Protein AF-A0A8X7QZ31-F1 (afdb_monomer_lite)

pLDDT: mean 81.66, std 18.13, range [43.91, 98.69]

Structure (mmCIF, N/CA/C/O backbone):
data_AF-A0A8X7QZ31-F1
#
_entry.id   AF-A0A8X7QZ31-F1
#
loop_
_atom_site.group_PDB
_atom_site.id
_atom_site.type_symbol
_atom_site.label_atom_id
_atom_site.label_alt_id
_atom_site.label_comp_id
_atom_site.label_asym_id
_atom_site.label_entity_id
_atom_site.label_seq_id
_atom_site.pdbx_PDB_ins_code
_atom_site.Cartn_x
_atom_site.Cartn_y
_atom_site.Cartn_z
_atom_site.occupancy
_atom_site.B_iso_or_equiv
_atom_site.auth_seq_id
_atom_site.auth_comp_id
_atom_site.auth_asym_id
_atom_site.auth_atom_id
_atom_site.pdbx_PDB_model_num
ATOM 1 N N . MET A 1 1 ? 77.079 36.434 -18.096 1.00 51.81 1 MET A N 1
ATOM 2 C CA . MET A 1 1 ? 77.570 36.165 -19.461 1.00 51.81 1 MET A CA 1
ATOM 3 C C . MET A 1 1 ? 76.815 37.107 -20.368 1.00 51.81 1 MET A C 1
ATOM 5 O O . MET A 1 1 ? 75.593 37.057 -20.359 1.00 51.81 1 MET A O 1
ATOM 9 N N . ASP A 1 2 ? 77.529 38.026 -21.006 1.00 50.62 2 ASP A N 1
ATOM 10 C CA . ASP A 1 2 ? 76.950 39.082 -21.835 1.00 50.62 2 ASP A CA 1
ATOM 11 C C . ASP A 1 2 ? 76.614 38.493 -23.213 1.00 50.62 2 ASP A C 1
ATOM 13 O O . ASP A 1 2 ? 77.473 37.900 -23.867 1.00 50.62 2 ASP A O 1
ATOM 17 N N . GLY A 1 3 ? 75.337 38.522 -23.591 1.00 57.44 3 GLY A N 1
ATOM 18 C CA . GLY A 1 3 ? 74.838 37.862 -24.795 1.00 57.44 3 GLY A CA 1
ATOM 19 C C . GLY A 1 3 ? 74.882 38.806 -25.987 1.00 57.44 3 GLY A C 1
ATOM 20 O O . GLY A 1 3 ? 74.024 39.676 -26.113 1.00 57.44 3 GLY A O 1
ATOM 21 N N . HIS A 1 4 ? 75.853 38.636 -26.880 1.00 63.62 4 HIS A N 1
ATOM 22 C CA . HIS A 1 4 ? 75.870 39.374 -28.141 1.00 63.62 4 HIS A CA 1
ATOM 23 C C . HIS A 1 4 ? 74.990 38.673 -29.180 1.00 63.62 4 HIS A C 1
ATOM 25 O O . HIS A 1 4 ? 75.170 37.491 -29.473 1.00 63.62 4 HIS A O 1
ATOM 31 N N . ILE A 1 5 ? 74.039 39.416 -29.745 1.00 69.62 5 ILE A N 1
ATOM 32 C CA . ILE A 1 5 ? 73.206 38.953 -30.856 1.00 69.62 5 ILE A CA 1
ATOM 33 C C . ILE A 1 5 ? 74.040 39.036 -32.137 1.00 69.62 5 ILE A C 1
ATOM 35 O O . ILE A 1 5 ? 74.508 40.109 -32.518 1.00 69.62 5 ILE A O 1
ATOM 39 N N . LEU A 1 6 ? 74.238 37.893 -32.794 1.00 76.06 6 LEU A N 1
ATOM 40 C CA . LEU A 1 6 ? 74.950 37.808 -34.064 1.00 76.06 6 LEU A CA 1
ATOM 41 C C . LEU A 1 6 ? 74.020 38.235 -35.208 1.00 76.06 6 LEU A C 1
ATOM 43 O O . LEU A 1 6 ? 73.043 37.551 -35.508 1.00 76.06 6 LEU A O 1
ATOM 47 N N . ASN A 1 7 ? 74.339 39.350 -35.863 1.00 75.69 7 ASN A N 1
ATOM 48 C CA . ASN A 1 7 ? 73.601 39.823 -37.033 1.00 75.69 7 ASN A CA 1
ATOM 49 C C . ASN A 1 7 ? 74.172 39.174 -38.301 1.00 75.69 7 ASN A C 1
ATOM 51 O O . ASN A 1 7 ? 75.274 39.513 -38.725 1.00 75.69 7 ASN A O 1
ATOM 55 N N . ILE A 1 8 ? 73.422 38.244 -38.895 1.00 80.38 8 ILE A N 1
ATOM 56 C CA . ILE A 1 8 ? 73.773 37.565 -40.152 1.00 80.38 8 ILE A CA 1
ATOM 57 C C . ILE A 1 8 ? 72.990 38.213 -41.301 1.00 80.38 8 ILE A C 1
ATOM 59 O O . ILE A 1 8 ? 71.786 38.448 -41.172 1.00 80.38 8 ILE A O 1
ATOM 63 N N . SER A 1 9 ? 73.658 38.507 -42.421 1.00 82.25 9 SER A N 1
ATOM 64 C CA . SER A 1 9 ? 73.012 39.102 -43.598 1.00 82.25 9 SER A CA 1
ATOM 65 C C . SER A 1 9 ? 72.318 38.047 -44.473 1.00 82.25 9 SER A C 1
ATOM 67 O O . SER A 1 9 ? 72.610 36.851 -44.404 1.00 82.25 9 SER A O 1
ATOM 69 N N . LYS A 1 10 ? 71.378 38.475 -45.326 1.00 81.56 10 LYS A N 1
ATOM 70 C CA . LYS A 1 10 ? 70.664 37.558 -46.234 1.00 81.56 10 LYS A CA 1
ATOM 71 C C . LYS A 1 10 ? 71.600 36.963 -47.288 1.00 81.56 10 LYS A C 1
ATOM 73 O O . LYS A 1 10 ? 71.431 35.808 -47.676 1.00 81.56 10 LYS A O 1
ATOM 78 N N . GLU A 1 11 ? 72.601 37.725 -47.707 1.00 83.31 11 GLU A N 1
ATOM 79 C CA . GLU A 1 11 ? 73.635 37.310 -48.650 1.00 83.31 11 GLU A CA 1
ATOM 80 C C . GLU A 1 11 ? 74.501 36.177 -48.081 1.00 83.31 11 GLU A C 1
ATOM 82 O O . GLU A 1 11 ? 74.823 35.233 -48.808 1.00 83.31 11 GLU A O 1
ATOM 87 N N . ASP A 1 12 ? 74.809 36.208 -46.780 1.00 82.38 12 ASP A N 1
ATOM 88 C CA . ASP A 1 12 ? 75.564 35.139 -46.112 1.00 82.38 12 ASP A CA 1
ATOM 89 C C . ASP A 1 12 ? 74.788 33.815 -46.119 1.00 82.38 12 ASP A C 1
ATOM 91 O O . ASP A 1 12 ? 75.345 32.754 -46.411 1.00 82.38 12 ASP A O 1
ATOM 95 N N . ILE A 1 13 ? 73.475 33.879 -45.879 1.00 78.56 13 ILE A N 1
ATOM 96 C CA . ILE A 1 13 ? 72.583 32.712 -45.928 1.00 78.56 13 ILE A CA 1
ATOM 97 C C . ILE A 1 13 ? 72.497 32.164 -47.359 1.00 78.56 13 ILE A C 1
ATOM 99 O O . ILE A 1 13 ? 72.622 30.957 -47.577 1.00 78.56 13 ILE A O 1
ATOM 103 N N . ALA A 1 14 ? 72.335 33.044 -48.351 1.00 77.69 14 ALA A N 1
ATOM 104 C CA . ALA A 1 14 ? 72.255 32.653 -49.757 1.00 77.69 14 ALA A CA 1
ATOM 105 C C . ALA A 1 14 ? 73.544 31.965 -50.243 1.00 77.69 14 ALA A C 1
ATOM 107 O O . ALA A 1 14 ? 73.488 30.988 -50.995 1.00 77.69 14 ALA A O 1
ATOM 108 N N . LYS A 1 15 ? 74.708 32.424 -49.768 1.00 79.31 15 LYS A N 1
ATOM 109 C CA . LYS A 1 15 ? 76.010 31.829 -50.090 1.00 79.31 15 LYS A CA 1
ATOM 110 C C . LYS A 1 15 ? 76.137 30.396 -49.567 1.00 79.31 15 LYS A C 1
ATOM 112 O O . LYS A 1 15 ? 76.601 29.529 -50.306 1.00 79.31 15 LYS A O 1
ATOM 117 N N . VAL A 1 16 ? 75.674 30.128 -48.343 1.00 76.69 16 VAL A N 1
ATOM 118 C CA . VAL A 1 16 ? 75.669 28.775 -47.754 1.00 76.69 16 VAL A CA 1
ATOM 119 C C . VAL A 1 16 ? 74.759 27.828 -48.542 1.00 76.69 16 VAL A C 1
ATOM 121 O O . VAL A 1 16 ? 75.153 26.706 -48.852 1.00 76.69 16 VAL A O 1
ATOM 124 N N . ILE A 1 17 ? 73.566 28.285 -48.928 1.00 74.19 17 ILE A N 1
ATOM 125 C CA . ILE A 1 17 ? 72.614 27.477 -49.711 1.00 74.19 17 ILE A CA 1
ATOM 126 C C . ILE A 1 17 ? 73.186 27.138 -51.096 1.00 74.19 17 ILE A C 1
ATOM 128 O O . ILE A 1 17 ? 73.052 26.007 -51.563 1.00 74.19 17 ILE A O 1
ATOM 132 N N . SER A 1 18 ? 73.866 28.095 -51.732 1.00 71.06 18 SER A N 1
ATOM 133 C CA . SER A 1 18 ? 74.508 27.907 -53.038 1.00 71.06 18 SER A CA 1
ATOM 134 C C . SER A 1 18 ? 75.683 26.920 -52.982 1.00 71.06 18 SER A C 1
ATOM 136 O O . SER A 1 18 ? 75.798 26.050 -53.844 1.00 71.06 18 SER A O 1
ATOM 138 N N . MET A 1 19 ? 76.510 26.984 -51.929 1.00 70.06 19 MET A N 1
ATOM 139 C CA . MET A 1 19 ? 77.614 26.036 -51.712 1.00 70.06 19 MET A CA 1
ATOM 140 C C . MET A 1 19 ? 77.129 24.601 -51.484 1.00 70.06 19 MET A C 1
ATOM 142 O O . MET A 1 19 ? 77.781 23.656 -51.923 1.00 70.06 19 MET A O 1
ATOM 146 N N . ASN A 1 20 ? 75.976 24.438 -50.834 1.00 64.44 20 ASN A N 1
ATOM 147 C CA . ASN A 1 20 ? 75.430 23.129 -50.482 1.00 64.44 20 ASN A CA 1
ATOM 148 C C . ASN A 1 20 ? 74.546 22.519 -51.577 1.00 64.44 20 ASN A C 1
ATOM 150 O O . ASN A 1 20 ? 73.983 21.457 -51.333 1.00 64.44 20 ASN A O 1
ATOM 154 N N . GLY A 1 21 ? 74.426 23.191 -52.734 1.00 52.78 21 GLY A N 1
ATOM 155 C CA . GLY A 1 21 ? 73.806 22.738 -53.982 1.00 52.78 21 GLY A CA 1
ATOM 156 C C . GLY A 1 21 ? 72.554 21.880 -53.814 1.00 52.78 21 GLY A C 1
ATOM 157 O O . GLY A 1 21 ? 72.683 20.703 -53.540 1.00 52.78 21 GLY A O 1
ATOM 158 N N . SER A 1 22 ? 71.363 22.444 -54.053 1.00 57.97 22 SER A N 1
ATOM 159 C CA . SER A 1 22 ? 70.025 21.806 -54.117 1.00 57.97 22 SER A CA 1
ATOM 160 C C . SER A 1 22 ? 69.991 20.286 -54.406 1.00 57.97 22 SER A C 1
ATOM 162 O O . SER A 1 22 ? 69.628 19.874 -55.510 1.00 57.97 22 SER A O 1
ATOM 164 N N . ARG A 1 23 ? 70.366 19.428 -53.452 1.00 57.91 23 ARG A N 1
ATOM 165 C CA . ARG A 1 23 ? 70.467 17.986 -53.728 1.00 57.91 23 ARG A CA 1
ATOM 166 C C . ARG A 1 23 ? 70.084 17.054 -52.586 1.00 57.91 23 ARG A C 1
ATOM 168 O O . ARG A 1 23 ? 70.228 15.858 -52.767 1.00 57.91 23 ARG A O 1
ATOM 175 N N . ASN A 1 24 ? 69.516 17.554 -51.483 1.00 55.06 24 ASN A N 1
ATOM 176 C CA . ASN A 1 24 ? 69.133 16.691 -50.352 1.00 55.06 24 ASN A CA 1
ATOM 177 C C . ASN A 1 24 ? 67.675 16.836 -49.865 1.00 55.06 24 ASN A C 1
ATOM 179 O O . ASN A 1 24 ? 67.328 16.247 -48.851 1.00 55.06 24 ASN A O 1
ATOM 183 N N . PHE A 1 25 ? 66.801 17.591 -50.544 1.00 49.44 25 PHE A N 1
ATOM 184 C CA . PHE A 1 25 ? 65.388 17.706 -50.124 1.00 49.44 25 PHE A CA 1
ATOM 185 C C . PHE A 1 25 ? 64.444 16.685 -50.780 1.00 49.44 25 PHE A C 1
ATOM 187 O O . PHE A 1 25 ? 63.269 16.633 -50.433 1.00 49.44 25 PHE A O 1
ATOM 194 N N . LEU A 1 26 ? 64.943 15.867 -51.710 1.00 51.69 26 LEU A N 1
ATOM 195 C CA . LEU A 1 26 ? 64.170 14.848 -52.423 1.00 51.69 26 LEU A CA 1
ATOM 196 C C . LEU A 1 26 ? 65.013 13.579 -52.588 1.00 51.69 26 LEU A C 1
ATOM 198 O O . LEU A 1 26 ? 65.320 13.188 -53.710 1.00 51.69 26 LEU A O 1
ATOM 202 N N . ASP A 1 27 ? 65.420 12.959 -51.478 1.00 43.91 27 ASP A N 1
ATOM 203 C CA . ASP A 1 27 ? 65.875 11.568 -51.520 1.00 43.91 27 ASP A CA 1
ATOM 204 C C . ASP A 1 27 ? 64.863 10.667 -50.809 1.00 43.91 27 ASP A C 1
ATOM 206 O O . ASP A 1 27 ? 64.737 10.611 -49.584 1.00 43.91 27 ASP A O 1
ATOM 210 N N . THR A 1 28 ? 64.076 10.006 -51.645 1.00 51.56 28 THR A N 1
ATOM 211 C CA . THR A 1 28 ? 63.153 8.930 -51.324 1.00 51.56 28 THR A CA 1
ATOM 212 C C . THR A 1 28 ? 63.928 7.678 -50.925 1.00 51.56 28 THR A C 1
ATOM 214 O O . THR A 1 28 ? 64.003 6.756 -51.725 1.00 51.56 28 THR A O 1
ATOM 217 N N . HIS A 1 29 ? 64.459 7.581 -49.707 1.00 53.53 29 HIS A N 1
ATOM 218 C CA . HIS A 1 29 ? 64.87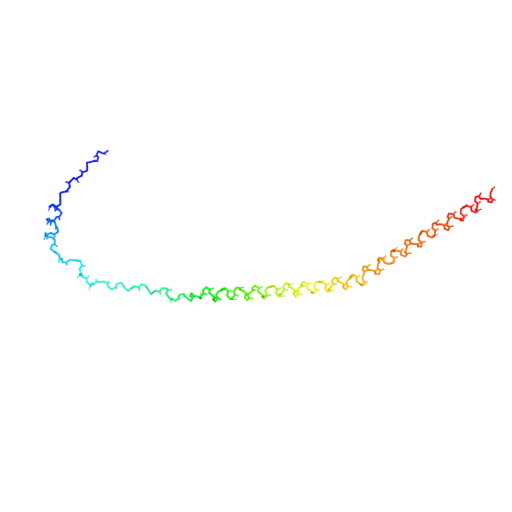2 6.287 -49.144 1.00 53.53 29 HIS A CA 1
ATOM 219 C C . HIS A 1 29 ? 64.854 6.298 -47.612 1.00 53.53 29 HIS A C 1
ATOM 221 O O . HIS A 1 29 ? 65.880 6.384 -46.954 1.00 53.53 29 HIS A O 1
ATOM 227 N N . ASN A 1 30 ? 63.649 6.194 -47.048 1.00 46.53 30 ASN A N 1
ATOM 228 C CA . ASN A 1 30 ? 63.382 5.440 -45.822 1.00 46.53 30 ASN A CA 1
ATOM 229 C C . ASN A 1 30 ? 61.875 5.199 -45.730 1.00 46.53 30 ASN A C 1
ATOM 231 O O . ASN A 1 30 ? 61.105 6.053 -45.301 1.00 46.53 30 ASN A O 1
ATOM 235 N N . ARG A 1 31 ? 61.464 4.0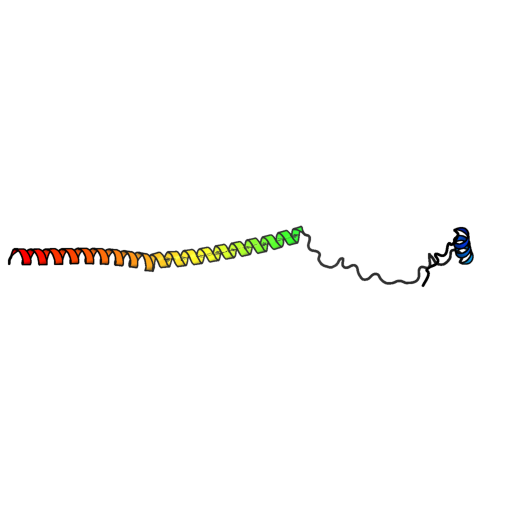12 -46.177 1.00 52.94 31 ARG A N 1
ATOM 236 C CA . ARG A 1 31 ? 60.151 3.425 -45.916 1.00 52.94 31 ARG A CA 1
ATOM 237 C C . ARG A 1 31 ? 60.075 3.128 -44.415 1.00 52.94 31 ARG A C 1
ATOM 239 O O . ARG A 1 31 ? 60.318 2.002 -43.999 1.00 52.94 31 ARG A O 1
ATOM 246 N N . PHE A 1 32 ? 59.798 4.145 -43.601 1.00 49.94 32 PHE A N 1
ATOM 247 C CA . PHE A 1 32 ? 59.089 3.902 -42.354 1.00 49.94 32 PHE A CA 1
ATOM 248 C C . PHE A 1 32 ? 57.687 3.517 -42.794 1.00 49.94 32 PHE A C 1
ATOM 250 O O . PHE A 1 32 ? 56.970 4.333 -43.363 1.00 49.94 32 PHE A O 1
ATOM 257 N N . GLU A 1 33 ? 57.359 2.235 -42.669 1.00 58.34 33 GLU A N 1
ATOM 258 C CA . GLU A 1 33 ? 55.967 1.831 -42.757 1.00 58.34 33 GLU A CA 1
ATOM 259 C C . GLU A 1 33 ? 55.211 2.685 -41.742 1.00 58.34 33 GLU A C 1
ATOM 261 O O . GLU A 1 33 ? 55.562 2.692 -40.557 1.00 58.34 33 GLU A O 1
ATOM 266 N N . ASP A 1 34 ? 54.246 3.466 -42.227 1.00 57.47 34 ASP A N 1
ATOM 267 C CA . ASP A 1 34 ? 53.302 4.129 -41.345 1.00 57.47 34 ASP A CA 1
ATOM 268 C C . ASP A 1 34 ? 52.767 3.054 -40.391 1.00 57.47 34 ASP A C 1
ATOM 270 O O . ASP A 1 34 ? 52.413 1.958 -40.855 1.00 57.47 34 ASP A O 1
ATOM 274 N N . PRO A 1 35 ? 52.729 3.303 -39.068 1.00 60.91 35 PRO A N 1
ATOM 275 C CA . PRO A 1 35 ? 52.008 2.401 -38.190 1.00 60.91 35 PRO A CA 1
ATOM 276 C C . PRO A 1 35 ? 50.605 2.223 -38.784 1.00 60.91 35 PRO A C 1
ATOM 278 O O . PRO A 1 35 ? 50.046 3.202 -39.293 1.00 60.91 35 PRO A O 1
ATOM 281 N N . PRO A 1 36 ? 50.045 0.999 -38.786 1.00 55.53 36 PRO A N 1
ATOM 282 C CA . PRO A 1 36 ? 48.722 0.785 -39.344 1.00 55.53 36 PRO A CA 1
ATOM 283 C C . PRO A 1 36 ? 47.784 1.817 -38.726 1.00 55.53 36 PRO A C 1
ATOM 285 O O . PRO A 1 36 ? 47.728 1.941 -37.499 1.00 55.53 36 PRO A O 1
ATOM 288 N N . SER A 1 37 ? 47.111 2.588 -39.588 1.00 59.75 37 SER A N 1
ATOM 289 C CA . SER A 1 37 ? 46.082 3.526 -39.156 1.00 59.75 37 SER A CA 1
ATOM 290 C C . SER A 1 37 ? 45.182 2.805 -38.158 1.00 59.75 37 SER A C 1
ATOM 292 O O . SER A 1 37 ? 44.710 1.696 -38.428 1.00 59.75 37 SER A O 1
ATOM 294 N N . ILE A 1 38 ? 44.927 3.433 -37.012 1.00 55.75 38 ILE A N 1
ATOM 295 C CA . ILE A 1 38 ? 43.955 2.946 -36.029 1.00 55.75 38 ILE A CA 1
ATOM 296 C C . ILE A 1 38 ? 42.521 3.208 -36.549 1.00 55.75 38 ILE A C 1
ATOM 298 O O . ILE A 1 38 ? 41.588 3.372 -35.777 1.00 55.75 38 ILE A O 1
ATOM 302 N N . ASP A 1 39 ? 42.293 3.165 -37.865 1.00 53.47 39 ASP A N 1
ATOM 303 C CA . ASP A 1 39 ? 40.960 3.102 -38.485 1.00 53.47 39 ASP A CA 1
ATOM 304 C C . ASP A 1 39 ? 40.280 1.734 -38.288 1.00 53.47 39 ASP A C 1
ATOM 306 O O . ASP A 1 39 ? 39.325 1.384 -38.978 1.00 53.47 39 ASP A O 1
ATOM 310 N N . LYS A 1 40 ? 40.777 0.924 -37.348 1.00 52.88 40 LYS A N 1
ATOM 311 C CA . LYS A 1 40 ? 40.131 -0.307 -36.885 1.00 52.88 40 LYS A CA 1
ATOM 312 C C . LYS A 1 40 ? 40.102 -0.403 -35.363 1.00 52.88 40 LYS A C 1
ATOM 314 O O . LYS A 1 40 ? 40.294 -1.474 -34.798 1.00 52.88 40 LYS A O 1
ATOM 319 N N . ALA A 1 41 ? 39.851 0.706 -34.681 1.00 53.41 41 ALA A N 1
ATOM 320 C CA . ALA A 1 41 ? 38.901 0.594 -33.586 1.00 53.41 41 ALA A CA 1
ATOM 321 C C . ALA A 1 41 ? 37.521 0.624 -34.246 1.00 53.41 41 ALA A C 1
ATOM 323 O O . ALA A 1 41 ? 37.271 1.526 -35.042 1.00 53.41 41 ALA A O 1
ATOM 324 N N . ASP A 1 42 ? 36.659 -0.354 -33.969 1.00 60.75 42 ASP A N 1
ATOM 325 C CA . ASP A 1 42 ? 35.229 -0.266 -34.274 1.00 60.75 42 ASP A CA 1
ATOM 326 C C . ASP A 1 42 ? 34.673 0.985 -33.577 1.00 60.75 42 ASP A C 1
ATOM 328 O O . ASP A 1 42 ? 34.161 0.934 -32.458 1.00 60.75 42 ASP A O 1
ATOM 332 N N . ALA A 1 43 ? 34.833 2.150 -34.201 1.00 58.78 43 ALA A N 1
ATOM 333 C CA . ALA A 1 43 ? 34.235 3.392 -33.769 1.00 58.78 43 ALA A CA 1
ATOM 334 C C . ALA A 1 43 ? 32.760 3.287 -34.142 1.00 58.78 43 ALA A C 1
ATOM 336 O O . ALA A 1 43 ? 32.323 3.814 -35.165 1.00 58.78 43 ALA A O 1
ATOM 337 N N . ARG A 1 44 ? 32.009 2.528 -33.331 1.00 61.94 44 ARG A N 1
ATOM 338 C CA . ARG A 1 44 ? 30.548 2.481 -33.385 1.00 61.94 44 ARG A CA 1
ATOM 339 C C . ARG A 1 44 ? 30.054 3.911 -33.526 1.00 61.94 44 ARG A C 1
ATOM 341 O O . ARG A 1 44 ? 30.453 4.777 -32.734 1.00 61.94 44 ARG A O 1
ATOM 348 N N . SER A 1 45 ? 29.223 4.142 -34.539 1.00 75.69 45 SER A N 1
ATOM 349 C CA . SER A 1 45 ? 28.686 5.469 -34.820 1.00 75.69 45 SER A CA 1
ATOM 350 C C . SER A 1 45 ? 28.063 6.038 -33.545 1.00 75.69 45 SER A C 1
ATOM 352 O O . SER A 1 45 ? 27.481 5.302 -32.746 1.00 75.69 45 SER A O 1
ATOM 354 N N . ILE A 1 46 ? 28.171 7.352 -33.342 1.00 76.00 46 ILE A N 1
ATOM 355 C CA . ILE A 1 46 ? 27.552 8.046 -32.200 1.00 76.00 46 ILE A CA 1
ATOM 356 C C . ILE A 1 46 ? 26.059 7.682 -32.092 1.00 76.00 46 ILE A C 1
ATOM 358 O O . ILE A 1 46 ? 25.541 7.520 -30.990 1.00 76.00 46 ILE A O 1
ATOM 362 N N . ASP A 1 47 ? 25.398 7.476 -33.232 1.00 78.62 47 ASP A N 1
ATOM 363 C CA . ASP A 1 47 ? 23.994 7.071 -33.323 1.00 78.62 47 ASP A CA 1
ATOM 364 C C . ASP A 1 47 ? 23.741 5.637 -32.812 1.00 78.62 47 ASP A C 1
ATOM 366 O O . ASP A 1 47 ? 22.781 5.374 -32.085 1.00 78.62 47 ASP A O 1
ATOM 370 N N . GLU A 1 48 ? 24.654 4.708 -33.102 1.00 78.69 48 GLU A N 1
ATOM 371 C CA . GLU A 1 48 ? 24.582 3.322 -32.623 1.00 78.69 48 GLU A CA 1
ATOM 372 C C . GLU A 1 48 ? 24.833 3.240 -31.115 1.00 78.69 48 GLU A C 1
ATOM 374 O O . GLU A 1 48 ? 24.168 2.475 -30.416 1.00 78.69 48 GLU A O 1
ATOM 379 N N . GLN A 1 49 ? 25.759 4.053 -30.594 1.00 81.50 49 GLN A N 1
ATOM 380 C CA . GLN A 1 49 ? 26.009 4.141 -29.153 1.00 81.50 49 GLN A CA 1
ATOM 381 C C . GLN A 1 49 ? 24.830 4.771 -28.412 1.00 81.50 49 GLN A C 1
ATOM 383 O O . GLN A 1 49 ? 24.408 4.244 -27.386 1.00 81.50 49 GLN A O 1
ATOM 388 N N . ALA A 1 50 ? 24.256 5.853 -28.943 1.00 84.62 50 ALA A N 1
ATOM 389 C CA . ALA A 1 50 ? 23.072 6.479 -28.362 1.00 84.62 50 ALA A CA 1
ATOM 390 C C . ALA A 1 50 ? 21.871 5.518 -28.351 1.00 84.62 50 ALA A C 1
ATOM 392 O O . ALA A 1 50 ? 21.158 5.431 -27.352 1.00 84.62 50 ALA A O 1
ATOM 393 N N . THR A 1 51 ? 21.686 4.749 -29.427 1.00 90.06 51 THR A N 1
ATOM 394 C CA . THR A 1 51 ? 20.636 3.725 -29.519 1.00 90.06 51 THR A CA 1
ATOM 395 C C . THR A 1 51 ? 20.850 2.599 -28.507 1.00 90.06 51 THR A C 1
ATOM 397 O O . THR A 1 51 ? 19.905 2.194 -27.832 1.00 90.06 51 THR A O 1
ATOM 400 N N . TYR A 1 52 ? 22.089 2.124 -28.359 1.00 87.19 52 TYR A N 1
ATOM 401 C CA . TYR A 1 52 ? 22.453 1.094 -27.386 1.00 87.19 52 TYR A CA 1
ATOM 402 C C . TYR A 1 52 ? 22.226 1.556 -25.939 1.00 87.19 52 TYR A C 1
ATOM 404 O O . TYR A 1 52 ? 21.539 0.877 -25.182 1.00 87.19 52 TYR A O 1
ATOM 412 N N . ILE A 1 53 ? 22.713 2.749 -25.580 1.00 92.69 53 ILE A N 1
ATOM 413 C CA . ILE A 1 53 ? 22.523 3.336 -24.244 1.00 92.69 53 ILE A CA 1
ATOM 414 C C . ILE A 1 53 ? 21.035 3.524 -23.947 1.00 92.69 53 ILE A C 1
ATOM 416 O O . ILE A 1 53 ? 20.578 3.231 -22.846 1.00 92.69 53 ILE A O 1
ATOM 420 N N . LYS A 1 54 ? 20.252 3.985 -24.928 1.00 95.50 54 LYS A N 1
ATOM 421 C CA . LYS A 1 54 ? 18.803 4.121 -24.765 1.00 95.50 54 LYS A CA 1
ATOM 422 C C . LYS A 1 54 ? 18.140 2.772 -24.474 1.00 95.50 54 LYS A C 1
ATOM 424 O O . LYS A 1 54 ? 17.284 2.716 -23.601 1.00 95.50 54 LYS A O 1
ATOM 429 N N . ALA A 1 55 ? 18.533 1.708 -25.174 1.00 95.56 55 ALA A N 1
ATOM 430 C CA . ALA A 1 55 ? 17.988 0.373 -24.943 1.00 95.56 55 ALA A CA 1
ATOM 431 C C . ALA A 1 55 ? 18.329 -0.158 -23.538 1.00 95.56 55 ALA A C 1
ATOM 433 O O . ALA A 1 55 ? 17.436 -0.659 -22.859 1.00 95.56 55 ALA A O 1
ATOM 434 N N . GLU A 1 56 ? 19.572 0.021 -23.072 1.00 96.62 56 GLU A N 1
ATOM 435 C CA . GLU A 1 56 ? 19.972 -0.344 -21.702 1.00 96.62 56 GLU A CA 1
ATOM 436 C C . GLU A 1 56 ? 19.197 0.454 -20.641 1.00 96.62 56 GLU A C 1
ATOM 438 O O . GLU A 1 56 ? 18.764 -0.092 -19.627 1.00 96.62 56 GLU A O 1
ATOM 443 N N . VAL A 1 57 ? 18.982 1.753 -20.875 1.00 97.19 57 VAL A N 1
ATOM 444 C CA . VAL A 1 57 ? 18.183 2.601 -19.977 1.00 97.19 57 VAL A CA 1
ATOM 445 C C . VAL A 1 57 ? 16.719 2.161 -19.963 1.00 97.19 57 VAL A C 1
ATOM 447 O O . VAL A 1 57 ? 16.128 2.070 -18.887 1.00 97.19 57 VAL A O 1
ATOM 450 N N . ASP A 1 58 ? 16.133 1.870 -21.125 1.00 97.81 58 ASP A N 1
ATOM 451 C CA . ASP A 1 58 ? 14.747 1.408 -21.237 1.00 97.81 58 ASP A CA 1
ATOM 452 C C . ASP A 1 58 ? 14.554 0.061 -20.505 1.00 97.81 58 ASP A C 1
ATOM 454 O O . ASP A 1 58 ? 13.552 -0.124 -19.807 1.00 97.81 58 ASP A O 1
ATOM 458 N N . GLU A 1 59 ? 15.529 -0.852 -20.594 1.00 98.06 59 GLU A N 1
ATOM 459 C CA . GLU A 1 59 ? 15.541 -2.120 -19.852 1.00 98.06 59 GLU A CA 1
ATOM 460 C C . GLU A 1 59 ? 15.626 -1.892 -18.337 1.00 98.06 59 GLU A C 1
ATOM 462 O O . GLU A 1 59 ? 14.786 -2.394 -17.586 1.00 98.06 59 GLU A O 1
ATOM 467 N N . LEU A 1 60 ? 16.565 -1.058 -17.878 1.00 98.12 60 LEU A N 1
ATOM 468 C CA . LEU A 1 60 ? 16.709 -0.735 -16.458 1.00 98.12 60 LEU A CA 1
ATOM 469 C C . LEU A 1 60 ? 15.429 -0.108 -15.884 1.00 98.12 60 LEU A C 1
ATOM 471 O O . LEU A 1 60 ? 14.990 -0.448 -14.783 1.00 98.12 60 LEU A O 1
ATOM 475 N N . VAL A 1 61 ? 14.796 0.795 -16.635 1.00 98.19 61 VAL A N 1
ATOM 476 C CA . VAL A 1 61 ? 13.514 1.400 -16.254 1.00 98.19 61 VAL A CA 1
ATOM 477 C C . VAL A 1 61 ? 12.413 0.342 -16.180 1.00 98.19 61 VAL A C 1
ATOM 479 O O . VAL A 1 61 ? 11.591 0.375 -15.257 1.00 98.19 61 VAL A O 1
ATOM 482 N N . ALA A 1 62 ? 12.371 -0.604 -17.119 1.00 98.25 62 ALA A N 1
ATOM 483 C CA . ALA A 1 62 ? 11.404 -1.696 -17.086 1.00 98.25 62 ALA A CA 1
ATOM 484 C C . ALA A 1 62 ? 11.584 -2.575 -15.837 1.00 98.25 62 ALA A C 1
ATOM 486 O O . ALA A 1 62 ? 10.595 -2.882 -15.162 1.00 98.25 62 ALA A O 1
ATOM 487 N N . ASP A 1 63 ? 12.824 -2.900 -15.477 1.00 98.31 63 ASP A N 1
ATOM 488 C CA . ASP A 1 63 ? 13.154 -3.709 -14.302 1.00 98.31 63 ASP A CA 1
ATOM 489 C C . ASP A 1 63 ? 12.826 -3.009 -12.982 1.00 98.31 63 ASP A C 1
ATOM 491 O O . ASP A 1 63 ? 12.238 -3.622 -12.081 1.00 98.31 63 ASP A O 1
ATOM 495 N N . ILE A 1 64 ? 13.118 -1.710 -12.874 1.00 98.38 64 ILE A N 1
ATOM 496 C CA . ILE A 1 64 ? 12.722 -0.897 -11.717 1.00 98.38 64 ILE A CA 1
ATOM 497 C C . ILE A 1 64 ? 11.201 -0.903 -11.582 1.00 98.38 64 ILE A C 1
ATOM 499 O O . ILE A 1 64 ? 10.673 -1.196 -10.509 1.00 98.38 64 ILE A O 1
ATOM 503 N N . ASN A 1 65 ? 10.475 -0.644 -12.671 1.00 98.31 65 ASN A N 1
ATOM 504 C CA . ASN A 1 65 ? 9.015 -0.620 -12.646 1.00 98.31 65 ASN A CA 1
ATOM 505 C C . ASN A 1 65 ? 8.416 -1.984 -12.293 1.00 98.31 65 ASN A C 1
ATOM 507 O O . ASN A 1 65 ? 7.434 -2.062 -11.552 1.00 98.31 65 ASN A O 1
ATOM 511 N N . ARG A 1 66 ? 8.994 -3.074 -12.804 1.00 98.00 66 ARG A N 1
ATOM 512 C CA . ARG A 1 66 ? 8.587 -4.435 -12.445 1.00 98.00 66 ARG A CA 1
ATOM 513 C C . ARG A 1 66 ? 8.795 -4.686 -10.955 1.00 98.00 66 ARG A C 1
ATOM 515 O O . ARG A 1 66 ? 7.870 -5.148 -10.291 1.00 98.00 66 ARG A O 1
ATOM 522 N N . SER A 1 67 ? 9.965 -4.335 -10.434 1.00 98.19 67 SER A N 1
ATOM 523 C CA . SER A 1 67 ? 10.307 -4.498 -9.019 1.00 98.19 67 SER A CA 1
ATOM 524 C C . SER A 1 67 ? 9.365 -3.692 -8.124 1.00 98.19 67 SER A C 1
ATOM 526 O O . SER A 1 67 ? 8.782 -4.238 -7.188 1.00 98.19 67 SER A O 1
ATOM 528 N N . MET A 1 68 ? 9.116 -2.428 -8.471 1.00 98.00 68 MET A N 1
ATOM 529 C CA . MET A 1 68 ? 8.183 -1.560 -7.752 1.00 98.00 68 MET A CA 1
ATOM 530 C C . MET A 1 68 ? 6.775 -2.153 -7.696 1.00 98.00 68 MET A C 1
ATOM 532 O O . MET A 1 68 ? 6.193 -2.200 -6.620 1.00 98.00 68 MET A O 1
ATOM 536 N N . ARG A 1 69 ? 6.254 -2.690 -8.808 1.00 97.25 69 ARG A N 1
ATOM 537 C CA . ARG A 1 69 ? 4.940 -3.359 -8.815 1.00 97.25 69 ARG A CA 1
ATOM 538 C C . ARG A 1 69 ? 4.890 -4.572 -7.890 1.00 97.25 69 ARG A C 1
ATOM 540 O O . ARG A 1 69 ? 3.880 -4.787 -7.234 1.00 97.25 69 ARG A O 1
ATOM 547 N N . THR A 1 70 ? 5.957 -5.373 -7.837 1.00 97.31 70 THR A N 1
ATOM 548 C CA . THR A 1 70 ? 5.988 -6.551 -6.953 1.00 97.31 70 THR A CA 1
ATOM 549 C C . THR A 1 70 ? 6.038 -6.173 -5.478 1.00 97.31 70 THR A C 1
ATOM 551 O O . THR A 1 70 ? 5.393 -6.821 -4.657 1.00 97.31 70 THR A O 1
ATOM 554 N N . ILE A 1 71 ? 6.777 -5.113 -5.145 1.00 96.75 71 ILE A N 1
ATOM 555 C CA . ILE A 1 71 ? 6.838 -4.586 -3.783 1.00 96.75 71 ILE A CA 1
ATOM 556 C C . ILE A 1 71 ? 5.476 -4.000 -3.409 1.00 96.75 71 ILE A C 1
ATOM 558 O O . ILE A 1 71 ? 4.959 -4.329 -2.348 1.00 96.75 71 ILE A O 1
ATOM 562 N N . ASP A 1 72 ? 4.868 -3.203 -4.285 1.00 97.38 72 ASP A N 1
ATOM 563 C CA . ASP A 1 72 ? 3.544 -2.625 -4.058 1.00 97.38 72 ASP A CA 1
ATOM 564 C C . ASP A 1 72 ? 2.496 -3.718 -3.794 1.00 97.38 72 ASP A C 1
ATOM 566 O O . ASP A 1 72 ? 1.903 -3.737 -2.721 1.00 97.38 72 ASP A O 1
ATOM 570 N N . ASP A 1 73 ? 2.383 -4.726 -4.670 1.00 97.00 73 ASP A N 1
ATOM 571 C CA . ASP A 1 73 ? 1.467 -5.866 -4.486 1.00 97.00 73 ASP A CA 1
ATOM 572 C C . ASP A 1 73 ? 1.711 -6.622 -3.166 1.00 97.00 73 ASP A C 1
ATOM 574 O O . ASP A 1 73 ? 0.768 -6.952 -2.440 1.00 97.00 73 ASP A O 1
ATOM 578 N N . TYR A 1 74 ? 2.977 -6.873 -2.813 1.00 96.19 74 TYR A N 1
ATOM 579 C CA . TYR A 1 74 ? 3.324 -7.516 -1.545 1.00 96.19 74 TYR A CA 1
ATOM 580 C C . TYR A 1 74 ? 2.888 -6.675 -0.339 1.00 96.19 74 TYR A C 1
ATOM 582 O O . TYR A 1 74 ? 2.309 -7.204 0.614 1.00 96.19 74 TYR A O 1
ATOM 590 N N . HIS A 1 75 ? 3.147 -5.368 -0.368 1.00 96.69 75 HIS A N 1
ATOM 591 C CA . HIS A 1 75 ? 2.789 -4.464 0.719 1.00 96.69 75 HIS A CA 1
ATOM 592 C C . HIS A 1 75 ? 1.273 -4.266 0.818 1.00 96.69 75 HIS A C 1
ATOM 594 O O . HIS A 1 75 ? 0.749 -4.348 1.930 1.00 96.69 75 HIS A O 1
ATOM 600 N N . SER A 1 76 ? 0.557 -4.115 -0.301 1.00 97.06 76 SER A N 1
ATOM 601 C CA . SER A 1 76 ? -0.910 -4.064 -0.328 1.00 97.06 76 SER A CA 1
ATOM 602 C C . SER A 1 76 ? -1.515 -5.306 0.324 1.00 97.06 76 SER A C 1
ATOM 604 O O . SER A 1 76 ? -2.314 -5.190 1.250 1.00 97.06 76 SER A O 1
ATOM 606 N N . LYS A 1 77 ? -1.045 -6.507 -0.042 1.00 96.56 77 LYS A N 1
ATOM 607 C CA . LYS A 1 77 ? -1.514 -7.759 0.577 1.00 96.56 77 LYS A CA 1
ATOM 608 C C . LYS A 1 77 ? -1.247 -7.814 2.077 1.00 96.56 77 LYS A C 1
ATOM 610 O O . LYS A 1 77 ? -2.089 -8.296 2.831 1.00 96.56 77 LYS A O 1
ATOM 615 N N . ARG A 1 78 ? -0.090 -7.329 2.540 1.00 95.56 78 ARG A N 1
ATOM 616 C CA . ARG A 1 78 ? 0.210 -7.280 3.980 1.00 95.56 78 ARG A CA 1
ATOM 617 C C . ARG A 1 78 ? -0.681 -6.295 4.730 1.00 95.56 78 ARG A C 1
ATOM 619 O O . ARG A 1 78 ? -1.034 -6.583 5.874 1.00 95.56 78 ARG A O 1
ATOM 626 N N . LEU A 1 79 ? -1.045 -5.170 4.116 1.00 96.94 79 LEU A N 1
ATOM 627 C CA . LEU A 1 79 ? -1.999 -4.229 4.705 1.00 96.94 79 LEU A CA 1
ATOM 628 C C . LEU A 1 79 ? -3.374 -4.888 4.871 1.00 96.94 79 LEU A C 1
ATOM 630 O O . LEU A 1 79 ? -3.912 -4.889 5.979 1.00 96.94 79 LEU A O 1
ATOM 634 N N . ASP A 1 80 ? -3.863 -5.548 3.822 1.00 96.94 80 ASP A N 1
ATOM 635 C CA . ASP A 1 80 ? -5.153 -6.249 3.826 1.00 96.94 80 ASP A CA 1
ATOM 636 C C . ASP A 1 80 ? -5.212 -7.395 4.840 1.00 96.94 80 ASP A C 1
ATOM 638 O O . ASP A 1 80 ? -6.221 -7.595 5.514 1.00 96.94 80 ASP A O 1
ATOM 642 N N . GLN A 1 81 ? -4.124 -8.155 4.969 1.00 96.56 81 GLN A N 1
ATOM 643 C CA . GLN A 1 81 ? -4.097 -9.355 5.806 1.00 96.56 81 GLN A CA 1
ATOM 644 C C . GLN A 1 81 ? -3.777 -9.082 7.274 1.00 96.56 81 GLN A C 1
ATOM 646 O O . GLN A 1 81 ? -4.202 -9.847 8.139 1.00 96.56 81 GLN A O 1
ATOM 651 N N . ILE A 1 82 ? -2.989 -8.045 7.567 1.00 95.94 82 ILE A N 1
ATOM 652 C CA . ILE A 1 82 ? -2.443 -7.824 8.911 1.00 95.94 82 ILE A C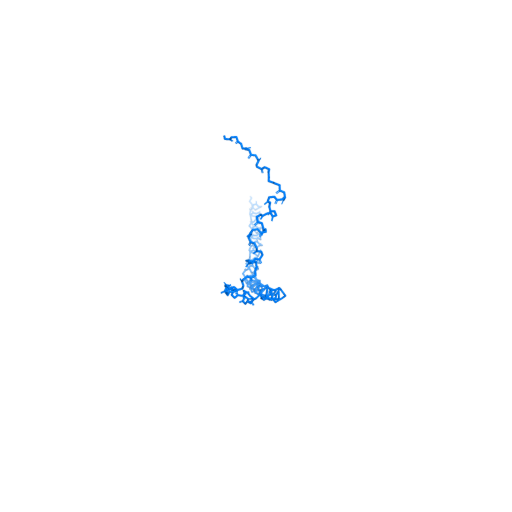A 1
ATOM 653 C C . ILE A 1 82 ? -2.920 -6.493 9.471 1.00 95.94 82 ILE A C 1
ATOM 655 O O . ILE A 1 82 ? -3.479 -6.465 10.565 1.00 95.94 82 ILE A O 1
ATOM 659 N N . TYR A 1 83 ? -2.698 -5.399 8.740 1.00 96.88 83 TYR A N 1
ATOM 660 C CA . TYR A 1 83 ? -2.901 -4.058 9.279 1.00 96.88 83 TYR A CA 1
ATOM 661 C C . TYR A 1 83 ? -4.380 -3.763 9.537 1.00 96.88 83 TYR A C 1
ATOM 663 O O . TYR A 1 83 ? -4.739 -3.490 10.680 1.00 96.88 83 TYR 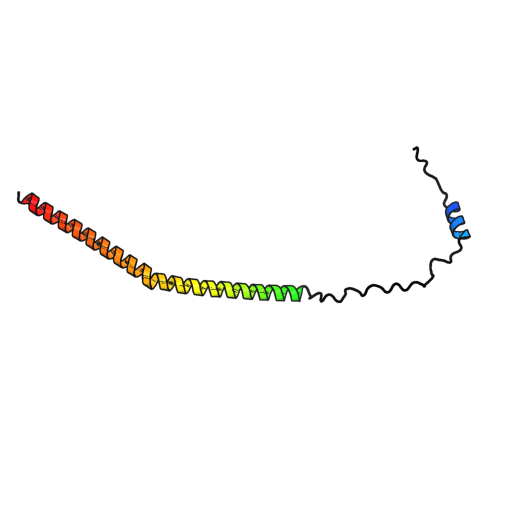A O 1
ATOM 671 N N . TYR A 1 84 ? -5.249 -3.897 8.531 1.00 97.00 84 TYR A N 1
ATOM 672 C CA . TYR A 1 84 ? -6.666 -3.553 8.700 1.00 97.00 84 TYR A CA 1
ATOM 673 C C . TYR A 1 84 ? -7.406 -4.449 9.703 1.00 97.00 84 TYR A C 1
ATOM 675 O O . TYR A 1 84 ? -8.149 -3.917 10.531 1.00 97.00 84 TYR A O 1
ATOM 683 N N . PRO A 1 85 ? -7.211 -5.785 9.728 1.00 97.75 85 PRO A N 1
ATOM 684 C CA . PRO 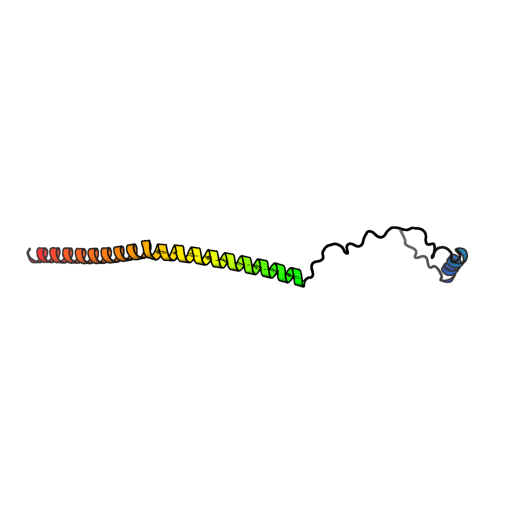A 1 85 ? -7.824 -6.618 10.760 1.00 97.75 85 PRO A CA 1
ATOM 685 C C . PRO A 1 85 ? -7.358 -6.241 12.167 1.00 97.75 85 PRO A C 1
ATOM 687 O O . PRO A 1 85 ? -8.163 -6.216 13.099 1.00 97.75 85 PRO A O 1
ATOM 690 N N . PHE A 1 86 ? -6.070 -5.929 12.326 1.00 97.75 86 PHE A N 1
ATOM 691 C CA . PHE A 1 86 ? -5.515 -5.504 13.604 1.00 97.75 86 PHE A CA 1
ATOM 692 C C . PHE A 1 86 ? -6.069 -4.144 14.046 1.00 97.75 86 PHE A C 1
ATOM 694 O O . PHE A 1 86 ? -6.520 -4.013 15.182 1.00 97.75 86 PHE A O 1
ATOM 701 N N . GLU A 1 87 ? -6.105 -3.159 13.150 1.00 97.62 87 GLU A N 1
ATOM 702 C CA . GLU A 1 87 ? -6.688 -1.837 13.398 1.00 97.62 87 GLU A CA 1
ATOM 703 C C . GLU A 1 87 ? -8.166 -1.939 13.795 1.00 97.62 87 GLU A C 1
ATOM 705 O O . GLU A 1 87 ? -8.582 -1.379 14.811 1.00 97.62 87 GLU A O 1
ATOM 710 N N . ASN A 1 88 ? -8.948 -2.733 13.060 1.00 97.50 88 ASN A N 1
ATOM 711 C CA . ASN A 1 88 ? -10.350 -2.982 13.376 1.00 97.50 88 ASN A CA 1
ATOM 712 C C . ASN A 1 88 ? -10.522 -3.647 14.751 1.00 97.50 88 ASN A C 1
ATOM 714 O O . ASN A 1 88 ? -11.398 -3.263 15.525 1.00 97.50 88 ASN A O 1
ATOM 718 N N . ASN A 1 89 ? -9.681 -4.629 15.087 1.00 97.81 89 ASN A N 1
ATOM 719 C CA . ASN A 1 89 ? -9.720 -5.269 16.402 1.00 97.81 89 ASN A CA 1
ATOM 720 C C . ASN A 1 89 ? -9.369 -4.289 17.527 1.00 97.81 89 ASN A C 1
ATOM 722 O O . ASN A 1 89 ? -10.047 -4.299 18.553 1.00 97.81 89 ASN A O 1
ATOM 726 N N . ASN A 1 90 ? -8.371 -3.424 17.327 1.00 97.94 90 ASN A N 1
ATOM 727 C CA . ASN A 1 90 ? -8.026 -2.376 18.287 1.00 97.94 90 ASN A CA 1
ATOM 728 C C . ASN A 1 90 ? -9.186 -1.405 18.487 1.00 97.94 90 ASN A C 1
ATOM 730 O O . ASN A 1 90 ? -9.561 -1.154 19.625 1.00 97.94 90 ASN A O 1
ATOM 734 N N . SER A 1 91 ? -9.808 -0.928 17.404 1.00 98.06 91 SER A N 1
ATOM 735 C CA . SER A 1 91 ? -10.978 -0.048 17.486 1.00 98.06 91 SER A CA 1
ATOM 736 C C . SER A 1 91 ? -12.114 -0.691 18.290 1.00 98.06 91 SER A C 1
ATOM 738 O O . SER A 1 91 ? -12.631 -0.083 19.225 1.00 98.06 91 SER A O 1
ATOM 740 N N . ARG A 1 92 ? -12.440 -1.962 18.015 1.00 98.62 92 ARG A N 1
ATOM 741 C CA . ARG A 1 92 ? -13.462 -2.709 18.771 1.00 98.62 92 ARG A CA 1
ATOM 742 C C . ARG A 1 92 ? -13.094 -2.892 20.242 1.00 98.62 92 ARG A C 1
ATOM 744 O O . ARG A 1 92 ? -13.980 -2.867 21.095 1.00 98.62 92 ARG A O 1
ATOM 751 N N . LEU A 1 93 ? -11.817 -3.124 20.540 1.00 98.56 93 LEU A N 1
ATOM 752 C CA . LEU A 1 93 ? -11.337 -3.279 21.910 1.00 98.56 93 LEU A CA 1
ATOM 753 C C . LEU A 1 93 ? -11.422 -1.957 22.680 1.00 98.56 93 LEU A C 1
ATOM 755 O O . LEU A 1 93 ? -11.847 -1.965 23.834 1.00 98.56 93 LEU A O 1
ATOM 759 N N . THR A 1 94 ? -11.084 -0.838 22.036 1.00 98.56 94 THR A N 1
ATOM 760 C CA . THR A 1 94 ? -11.268 0.507 22.590 1.00 98.56 94 THR A CA 1
ATOM 761 C C . THR A 1 94 ? -12.733 0.744 22.934 1.00 98.56 94 THR A C 1
ATOM 763 O O . THR A 1 94 ? -13.027 1.007 24.094 1.00 98.56 94 THR A O 1
ATOM 766 N N . THR A 1 95 ? -13.659 0.513 21.994 1.00 98.56 95 THR A N 1
ATOM 767 C CA . THR A 1 95 ? -15.101 0.673 22.251 1.00 98.56 95 THR A CA 1
ATOM 768 C C . THR A 1 95 ? -15.570 -0.155 23.444 1.00 98.56 95 THR A C 1
ATOM 770 O O . THR A 1 95 ? -16.216 0.375 24.339 1.00 98.56 95 THR A O 1
ATOM 773 N N . ARG A 1 96 ? -15.192 -1.439 23.516 1.00 98.69 96 ARG A N 1
ATOM 774 C CA . ARG A 1 96 ? -15.559 -2.289 24.662 1.00 98.69 96 ARG A CA 1
ATOM 775 C C . ARG A 1 96 ? -14.987 -1.790 25.985 1.00 98.69 96 ARG A C 1
ATOM 777 O O . ARG A 1 96 ? -15.620 -1.948 27.021 1.00 98.69 96 ARG A O 1
ATOM 784 N N . THR A 1 97 ? -13.778 -1.240 25.963 1.00 98.69 97 THR A N 1
ATOM 785 C CA . THR A 1 97 ? -13.132 -0.713 27.171 1.00 98.69 97 THR A CA 1
ATOM 786 C C . THR A 1 97 ? -13.852 0.540 27.663 1.00 98.69 97 THR A C 1
ATOM 788 O O . THR A 1 97 ? -14.054 0.687 28.868 1.00 98.69 97 THR A O 1
ATOM 791 N N . ASP A 1 98 ? -14.294 1.403 26.749 1.00 98.56 98 ASP A N 1
ATOM 792 C CA . ASP A 1 98 ? -15.078 2.593 27.082 1.00 98.56 98 ASP A CA 1
ATOM 793 C C . ASP A 1 98 ? -16.450 2.205 27.656 1.00 98.56 98 ASP A C 1
ATOM 795 O O . ASP A 1 98 ? -16.839 2.704 28.712 1.00 98.56 98 ASP A O 1
ATOM 799 N N . GLU A 1 99 ? -17.138 1.244 27.026 1.00 98.56 99 GLU A N 1
ATOM 800 C CA . GLU A 1 99 ? -18.409 0.682 27.513 1.00 98.56 99 GLU A CA 1
ATOM 801 C C . GLU A 1 99 ? -18.264 0.098 28.926 1.00 98.56 99 GLU A C 1
ATOM 803 O O . GLU A 1 99 ? -19.004 0.468 29.834 1.00 98.56 99 GLU A O 1
ATOM 808 N N . MET A 1 100 ? -17.256 -0.751 29.157 1.00 98.56 100 MET A N 1
ATOM 809 C CA . MET A 1 100 ? -16.998 -1.323 30.483 1.00 98.56 100 MET A CA 1
ATOM 810 C C . MET A 1 100 ? -16.687 -0.246 31.528 1.00 98.56 100 MET A C 1
ATOM 812 O O . MET A 1 100 ? -17.090 -0.364 32.684 1.00 98.56 100 MET A O 1
ATOM 816 N N . THR A 1 101 ? -15.962 0.802 31.135 1.00 98.38 101 THR A N 1
ATOM 817 C CA . THR A 1 101 ? -15.650 1.932 32.018 1.00 98.38 101 THR A CA 1
ATOM 818 C C . THR A 1 101 ? -16.925 2.664 32.432 1.00 98.38 101 THR A C 1
ATOM 820 O O . THR A 1 101 ? -17.101 2.978 33.611 1.00 98.38 101 THR A O 1
ATOM 823 N N . GLN A 1 102 ? -17.837 2.886 31.483 1.00 98.19 102 GLN A N 1
ATOM 824 C CA . GLN A 1 102 ? -19.142 3.485 31.745 1.00 98.19 102 GLN A CA 1
ATOM 825 C C . GLN A 1 102 ? -20.003 2.600 32.655 1.00 98.19 102 GLN A C 1
ATOM 827 O O . GLN A 1 102 ? -20.570 3.102 33.626 1.00 98.19 102 GLN A O 1
ATOM 832 N N . ASP A 1 103 ? -20.061 1.295 32.389 1.00 98.12 103 ASP A N 1
ATOM 833 C CA . ASP A 1 103 ? -20.813 0.341 33.209 1.00 98.12 103 ASP A CA 1
ATOM 834 C C . ASP A 1 103 ? -20.318 0.341 34.661 1.00 98.12 103 ASP A C 1
ATOM 836 O O . ASP A 1 103 ? -21.114 0.389 35.601 1.00 98.12 103 ASP A O 1
ATOM 840 N N . ILE A 1 104 ? -18.996 0.351 34.866 1.00 97.81 104 ILE A N 1
ATOM 841 C CA . ILE A 1 104 ? -18.393 0.438 36.202 1.00 97.81 104 ILE A CA 1
ATOM 842 C C . ILE A 1 104 ? -18.798 1.740 36.899 1.00 97.81 104 ILE A C 1
ATOM 844 O O . ILE A 1 104 ? -19.171 1.701 38.073 1.00 97.81 104 ILE A O 1
ATOM 848 N N . ALA A 1 105 ? -18.755 2.877 36.199 1.00 97.44 105 ALA A N 1
ATOM 849 C CA . ALA A 1 105 ? -19.158 4.163 36.763 1.00 97.44 105 ALA A CA 1
ATOM 850 C C . ALA A 1 105 ? -20.638 4.161 37.186 1.00 97.44 105 ALA A C 1
ATOM 852 O O . ALA A 1 105 ? -20.960 4.594 38.292 1.00 97.44 105 ALA A O 1
ATOM 853 N N . MET A 1 106 ? -21.528 3.601 36.360 1.00 96.75 106 MET A N 1
ATOM 854 C CA . MET A 1 106 ? -22.951 3.471 36.689 1.00 96.75 106 MET A CA 1
ATOM 855 C C . MET A 1 106 ? -23.189 2.586 37.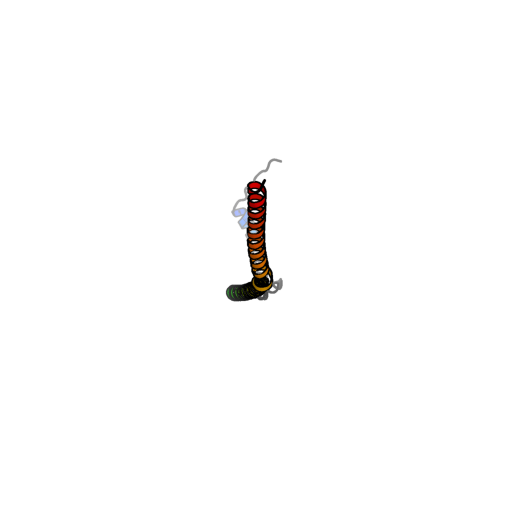914 1.00 96.75 106 MET A C 1
ATOM 857 O O . MET A 1 106 ? -24.000 2.922 38.777 1.00 96.75 106 MET A O 1
ATOM 861 N N . ILE A 1 107 ? -22.480 1.461 38.011 1.00 96.94 107 ILE A N 1
ATOM 862 C CA . ILE A 1 107 ? -22.570 0.568 39.169 1.00 96.94 107 ILE A CA 1
ATOM 863 C C . ILE A 1 107 ? -22.107 1.301 40.437 1.00 96.94 107 ILE A C 1
ATOM 865 O O . ILE A 1 107 ? -22.778 1.238 41.467 1.00 96.94 107 ILE A O 1
ATOM 869 N N . GLN A 1 108 ? -20.987 2.026 40.370 1.00 95.19 108 GLN A N 1
ATOM 870 C CA . GLN A 1 108 ? -20.478 2.815 41.496 1.00 95.19 108 GLN A CA 1
ATOM 871 C C . GLN A 1 108 ? -21.471 3.894 41.944 1.00 95.19 108 GLN A C 1
ATOM 873 O O . GLN A 1 108 ? -21.685 4.055 43.145 1.00 95.19 108 GLN A O 1
ATOM 878 N N . GLU A 1 109 ? -22.109 4.594 41.004 1.00 94.38 109 GLU A N 1
ATOM 879 C CA . GLU A 1 109 ? -23.131 5.602 41.301 1.00 94.38 109 GLU A CA 1
ATOM 880 C C . GLU A 1 109 ? -24.362 4.983 41.974 1.00 94.38 109 GLU A C 1
ATOM 882 O O . GLU A 1 109 ? -24.812 5.482 43.004 1.00 94.38 109 GLU A O 1
ATOM 887 N N . GLN A 1 110 ? -24.867 3.856 41.460 1.00 92.12 110 GLN A N 1
ATOM 888 C CA . GLN A 1 110 ? -25.998 3.151 42.071 1.00 92.12 110 GLN A CA 1
ATOM 889 C C . GLN A 1 110 ? -25.717 2.772 43.527 1.00 92.12 110 GLN A C 1
ATOM 891 O O . GLN A 1 110 ? -26.558 3.018 44.390 1.00 92.12 110 GLN A O 1
ATOM 896 N N . TYR A 1 111 ? -24.529 2.227 43.814 1.00 86.00 111 TYR A N 1
ATOM 897 C CA . TYR A 1 111 ? -24.149 1.867 45.180 1.00 86.00 111 TYR A CA 1
ATOM 898 C C . TYR A 1 111 ? -23.930 3.088 46.085 1.00 86.00 111 TYR A C 1
ATOM 900 O O . TYR A 1 111 ? -24.260 3.016 47.269 1.00 86.00 111 TYR A O 1
ATOM 908 N N . ALA A 1 112 ? -23.438 4.208 45.547 1.00 75.56 112 ALA A N 1
ATOM 909 C CA . ALA A 1 112 ? -23.267 5.458 46.288 1.00 75.56 112 ALA A CA 1
ATOM 910 C C . ALA A 1 112 ? -24.599 6.155 46.627 1.00 75.56 112 ALA A C 1
ATOM 912 O O . ALA A 1 112 ? -24.683 6.828 47.648 1.00 75.56 112 ALA A O 1
ATOM 913 N N . VAL A 1 113 ? -25.641 5.988 45.804 1.00 64.75 113 VAL A N 1
ATOM 914 C CA . VAL A 1 113 ? -26.989 6.549 46.039 1.00 64.75 113 VAL A CA 1
ATOM 915 C C . VAL A 1 113 ? -27.798 5.725 47.054 1.00 64.75 113 VAL A C 1
ATOM 917 O O . VAL A 1 113 ? -28.740 6.232 47.659 1.00 64.75 113 VAL A O 1
ATOM 920 N N . SER A 1 114 ? -27.437 4.456 47.261 1.00 56.94 114 SER A N 1
ATOM 921 C CA . SER A 1 114 ? -28.092 3.550 48.218 1.00 56.94 114 SER A CA 1
ATOM 922 C C . SER A 1 114 ? -27.480 3.517 49.633 1.00 56.94 114 SER A C 1
ATOM 924 O O . SER A 1 114 ? -27.939 2.718 50.452 1.00 56.94 114 SER A O 1
ATOM 926 N N . ALA A 1 115 ? -26.468 4.346 49.920 1.00 53.44 115 ALA A N 1
ATOM 927 C CA . ALA A 1 115 ? -25.784 4.463 51.218 1.00 53.44 115 ALA A CA 1
ATOM 928 C C . ALA A 1 115 ? -26.144 5.774 51.936 1.00 53.44 115 ALA A C 1
ATOM 930 O O . ALA A 1 115 ? -26.247 5.740 53.184 1.00 53.44 115 ALA A O 1
#

Sequence (115 aa):
MDGHILNISKEDIAKVISMNGSRNFLDTHNRFEDPPSIDKADARSIDEQATYIKAEVDELVADINRSMRTIDDYHSKRLDQIYYPFENNNSRLTTRTDEMTQDIAMIQEQYAVSA

Radius of gyration: 48.83 Å; chains: 1; bounding box: 106×49×105 Å

Foldseek 3Di:
DDDDDDDDDPVNVVVVDVVVPPDPPDDPDDPPPDDPPVPPPPPPPPVNVVVVVVVVVVVVVVVVVVVVVVVVVVVVVCCVPPVVVVVVVVVVVVVVVVVVVVVVVVVVVVVVVVD

Organism: Brassica carinata (NCBI:txid52824)

Secondary structure (DSSP, 8-state):
---------HHHHHHHHHHT-S-SS-------PPPP-STTS----HHHHHHHHHHHHHHHHHHHHHHHHHHHHHHHHHIIIIIHHHHHHHHHHHHHHHHHHHHHHHHHHHHHHT-